Protein AF-A0A090WSJ6-F1 (afdb_monomer_lite)

Foldseek 3Di:
DDDDDKDKDWDFDADPVRHTQWIWIDTVVVVRHTDTDGD

Secondary structure (DSSP, 8-state):
-------EEEEEEE-TTS-EEEEEEEETTTTEEEEEE--

pLDDT: mean 74.53, std 10.33, range [51.94, 88.69]

Sequence (39 aa):
MANIKSKIELNVELDENRVPEKLHWTAQDGGISNAEAKA

Organism: NCBI:txid221126

Radius of gyration: 13.13 Å; chains: 1; bounding box: 26×18×36 Å

Structure (mmCIF, N/CA/C/O backbone):
data_AF-A0A090WSJ6-F1
#
_entry.id   AF-A0A090WSJ6-F1
#
loop_
_atom_site.group_PDB
_atom_site.id
_atom_site.type_symbol
_atom_site.label_atom_id
_atom_site.label_alt_id
_atom_site.label_comp_id
_atom_site.label_asym_id
_atom_site.label_entity_id
_atom_site.label_seq_id
_atom_site.pdbx_PDB_ins_code
_atom_site.Cartn_x
_atom_site.Cartn_y
_atom_site.Cartn_z
_atom_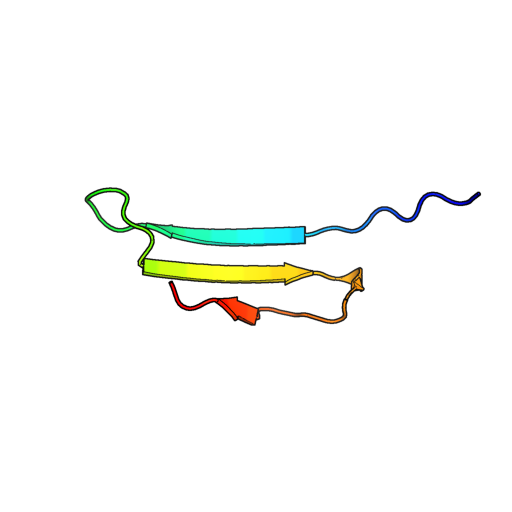site.occupancy
_atom_site.B_iso_or_equiv
_atom_site.auth_seq_id
_atom_site.auth_comp_id
_atom_site.auth_asym_id
_atom_site.auth_atom_id
_atom_site.pdbx_PDB_model_num
ATOM 1 N N . MET A 1 1 ? -7.754 13.156 25.266 1.00 51.94 1 MET A N 1
ATOM 2 C CA . MET A 1 1 ? -7.989 12.466 23.980 1.00 51.94 1 MET A CA 1
ATOM 3 C C . MET A 1 1 ? -6.996 11.325 23.852 1.00 51.94 1 MET A C 1
ATOM 5 O O . MET A 1 1 ? -5.810 11.569 24.033 1.00 51.94 1 MET A O 1
ATOM 9 N N . ALA A 1 2 ? -7.453 10.101 23.590 1.00 63.66 2 ALA A N 1
ATOM 10 C CA . ALA A 1 2 ? -6.549 8.996 23.280 1.00 63.66 2 ALA A CA 1
ATOM 11 C C . ALA A 1 2 ? -5.930 9.236 21.893 1.00 63.66 2 ALA A C 1
ATOM 13 O O . ALA A 1 2 ? -6.655 9.477 20.931 1.00 63.66 2 ALA A O 1
ATOM 14 N N . ASN A 1 3 ? -4.600 9.226 21.799 1.00 67.62 3 ASN A N 1
ATOM 15 C CA . ASN A 1 3 ? -3.905 9.258 20.518 1.00 67.62 3 ASN A CA 1
ATOM 16 C C . ASN A 1 3 ? -3.829 7.819 20.000 1.00 67.62 3 ASN A C 1
ATOM 18 O O . ASN A 1 3 ? -3.190 6.971 20.622 1.00 67.62 3 ASN A O 1
ATOM 22 N N . ILE A 1 4 ? -4.536 7.539 18.911 1.00 75.88 4 ILE A N 1
ATOM 23 C CA . ILE A 1 4 ? -4.503 6.233 18.257 1.00 75.88 4 ILE A CA 1
ATOM 24 C C . ILE A 1 4 ? -3.269 6.241 17.359 1.00 75.88 4 ILE A C 1
ATOM 26 O O . ILE A 1 4 ? -3.129 7.113 16.503 1.00 75.88 4 ILE A O 1
ATOM 30 N N . LYS A 1 5 ? -2.336 5.325 17.615 1.00 70.94 5 LYS A N 1
ATOM 31 C CA . LYS A 1 5 ? -1.137 5.167 16.794 1.00 70.94 5 LYS A CA 1
ATOM 32 C C . LYS A 1 5 ? -1.437 4.140 15.722 1.00 70.94 5 LYS A C 1
ATOM 34 O O . LYS A 1 5 ? -1.598 2.969 16.047 1.00 70.94 5 LYS A O 1
ATOM 39 N N . SER A 1 6 ? -1.466 4.593 14.478 1.00 76.50 6 SER A N 1
ATOM 40 C CA . SER A 1 6 ? -1.667 3.720 13.332 1.00 76.50 6 SER A CA 1
ATOM 41 C C . SER A 1 6 ? -0.340 3.359 12.679 1.00 76.50 6 SER A C 1
ATOM 43 O O . SER A 1 6 ? 0.547 4.210 12.561 1.00 76.50 6 SER A O 1
ATOM 45 N N . LYS A 1 7 ? -0.189 2.098 12.265 1.00 77.31 7 LYS A N 1
ATOM 46 C CA . LYS A 1 7 ? 1.008 1.627 11.555 1.00 77.31 7 LYS A CA 1
ATOM 47 C C . LYS A 1 7 ? 0.694 1.525 10.065 1.00 77.31 7 LYS A C 1
ATOM 49 O O . LYS A 1 7 ? -0.210 0.792 9.664 1.00 77.31 7 LYS A O 1
ATOM 54 N N . ILE A 1 8 ? 1.444 2.274 9.260 1.00 80.94 8 ILE A N 1
ATOM 55 C CA . ILE A 1 8 ? 1.368 2.230 7.799 1.00 80.94 8 ILE A CA 1
ATOM 56 C C . ILE A 1 8 ? 2.720 1.737 7.289 1.00 80.94 8 ILE A C 1
ATOM 58 O O . ILE A 1 8 ? 3.756 2.311 7.621 1.00 80.94 8 ILE A O 1
ATOM 62 N N . GLU A 1 9 ? 2.703 0.661 6.510 1.00 81.44 9 GLU A N 1
ATOM 63 C CA . GLU A 1 9 ? 3.887 0.054 5.899 1.00 81.44 9 GLU A CA 1
ATOM 64 C C . GLU A 1 9 ? 3.784 0.221 4.381 1.00 81.44 9 GLU A C 1
ATOM 66 O O . GLU A 1 9 ? 2.813 -0.230 3.774 1.00 81.44 9 GLU A O 1
ATOM 71 N N . LEU A 1 10 ? 4.762 0.903 3.776 1.00 82.75 10 LEU A N 1
ATOM 72 C CA . LEU A 1 10 ? 4.857 1.103 2.330 1.00 82.75 10 LEU A CA 1
ATOM 73 C C . LEU A 1 10 ? 6.070 0.331 1.811 1.00 82.75 10 LEU A C 1
ATOM 75 O O . LEU A 1 10 ? 7.202 0.637 2.179 1.00 82.75 10 LEU A O 1
ATOM 79 N N . ASN A 1 11 ? 5.825 -0.647 0.948 1.00 84.44 11 ASN A N 1
ATOM 80 C CA . ASN A 1 11 ? 6.843 -1.380 0.213 1.00 84.44 11 ASN A CA 1
ATOM 81 C C . ASN A 1 11 ? 6.860 -0.859 -1.225 1.00 84.44 11 ASN A C 1
ATOM 83 O O . ASN A 1 11 ? 5.853 -0.932 -1.928 1.00 84.44 11 ASN A O 1
ATOM 87 N N . VAL A 1 12 ? 7.998 -0.315 -1.649 1.00 82.44 12 VAL A N 1
ATOM 88 C CA . VAL A 1 12 ? 8.195 0.204 -3.006 1.00 82.44 12 VAL A CA 1
ATOM 89 C C . VAL A 1 12 ? 9.270 -0.640 -3.679 1.00 82.44 12 VAL A C 1
ATOM 91 O O . VAL A 1 12 ? 10.402 -0.689 -3.201 1.00 82.44 12 VAL A O 1
ATOM 94 N N . GLU A 1 13 ? 8.912 -1.307 -4.771 1.00 85.88 13 GLU A N 1
ATOM 95 C CA . GLU A 1 13 ? 9.857 -1.996 -5.648 1.00 85.88 13 GLU A CA 1
ATOM 96 C C . GLU A 1 13 ? 10.393 -0.984 -6.665 1.00 85.88 13 GLU A C 1
ATOM 98 O O . GLU A 1 13 ? 9.617 -0.351 -7.384 1.00 85.88 13 GLU A O 1
ATOM 103 N N . LEU A 1 14 ? 11.714 -0.807 -6.691 1.00 86.81 14 LEU A N 1
ATOM 104 C CA . LEU 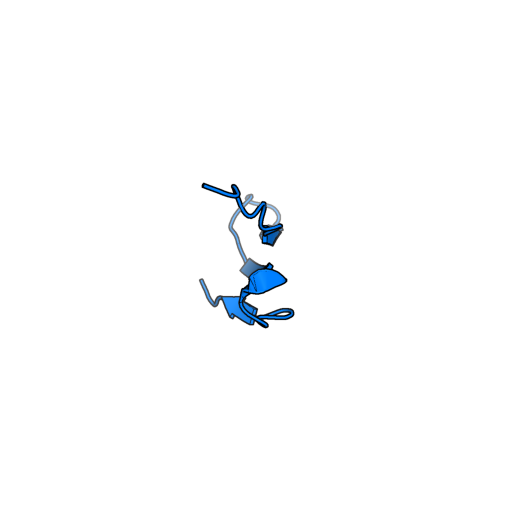A 1 14 ? 12.418 0.086 -7.611 1.00 86.81 14 LEU A CA 1
ATOM 105 C C . LEU A 1 14 ? 13.185 -0.742 -8.650 1.00 86.81 14 LEU A C 1
ATOM 107 O O . LEU A 1 14 ? 13.749 -1.780 -8.300 1.00 86.81 14 LEU A O 1
ATOM 111 N N . ASP A 1 15 ? 13.263 -0.250 -9.884 1.00 86.25 15 ASP A N 1
ATOM 112 C CA . ASP A 1 15 ? 14.112 -0.817 -10.932 1.00 86.25 15 ASP A CA 1
ATOM 113 C C . ASP A 1 15 ? 15.598 -0.421 -10.772 1.00 86.25 15 ASP A C 1
ATOM 115 O O . ASP A 1 15 ? 16.001 0.296 -9.847 1.00 86.25 15 ASP A O 1
ATOM 119 N N . GLU A 1 16 ? 16.437 -0.863 -11.712 1.00 88.12 16 GLU A N 1
ATOM 120 C CA . GLU A 1 16 ? 17.877 -0.566 -11.740 1.00 88.12 16 GLU A CA 1
ATOM 121 C C . GLU A 1 16 ? 18.203 0.938 -11.848 1.00 88.12 16 GLU A C 1
ATOM 123 O O . GLU A 1 16 ? 19.278 1.373 -11.428 1.00 88.12 16 GLU A O 1
ATOM 128 N N . ASN A 1 17 ? 17.270 1.753 -12.348 1.00 88.69 17 ASN A N 1
ATOM 129 C CA . ASN A 1 17 ? 17.388 3.208 -12.455 1.00 88.69 17 ASN A CA 1
ATOM 130 C C . ASN A 1 17 ? 16.765 3.947 -11.258 1.00 88.69 17 ASN A C 1
ATOM 132 O O . ASN A 1 17 ? 16.734 5.180 -11.247 1.00 88.69 17 ASN A O 1
ATOM 136 N N . ARG A 1 18 ? 16.314 3.214 -10.228 1.00 83.25 18 ARG A N 1
ATOM 137 C CA . ARG A 1 18 ? 15.568 3.717 -9.061 1.00 83.25 18 ARG A CA 1
ATOM 138 C C . ARG A 1 18 ? 14.181 4.269 -9.404 1.00 83.25 18 ARG A C 1
ATOM 140 O O . ARG A 1 18 ? 13.663 5.113 -8.670 1.00 83.25 18 ARG A O 1
ATOM 147 N N . VAL A 1 19 ? 13.579 3.810 -10.494 1.00 82.69 19 VAL A N 1
ATOM 148 C CA . VAL A 1 19 ? 12.200 4.134 -10.856 1.00 82.69 19 VAL A CA 1
ATOM 149 C C . VAL A 1 19 ? 11.262 3.164 -10.132 1.00 82.69 19 VAL A C 1
ATOM 151 O O . VAL A 1 19 ? 11.473 1.955 -10.206 1.00 82.69 19 VAL A O 1
ATOM 154 N N . PRO A 1 20 ? 10.238 3.655 -9.414 1.00 79.94 20 PRO A N 1
ATOM 155 C CA . PRO A 1 20 ? 9.238 2.795 -8.790 1.00 79.94 20 PRO A CA 1
ATOM 156 C C . PRO A 1 20 ? 8.429 2.026 -9.834 1.00 79.94 20 PRO A C 1
ATOM 158 O O . PRO A 1 20 ? 7.738 2.641 -10.643 1.00 79.94 20 PRO A O 1
ATOM 161 N N . GLU A 1 21 ? 8.479 0.696 -9.789 1.00 82.06 21 GLU A N 1
ATOM 162 C CA . GLU A 1 21 ? 7.654 -0.165 -10.644 1.00 82.06 21 GLU A CA 1
ATOM 163 C C . GLU A 1 21 ? 6.375 -0.606 -9.936 1.00 82.06 21 GLU A C 1
ATOM 165 O O . GLU A 1 21 ? 5.294 -0.579 -10.527 1.00 82.06 21 GLU A O 1
ATOM 170 N N . LYS A 1 22 ? 6.479 -1.006 -8.662 1.00 80.25 22 LYS A N 1
ATOM 171 C CA . LYS A 1 22 ? 5.327 -1.461 -7.875 1.00 80.25 22 LYS A CA 1
ATOM 172 C C . LYS A 1 22 ? 5.311 -0.819 -6.505 1.00 80.25 22 LYS A C 1
ATOM 174 O O . LYS A 1 22 ? 6.330 -0.765 -5.817 1.00 80.25 22 LYS A O 1
ATOM 179 N N . LEU A 1 23 ? 4.134 -0.363 -6.092 1.00 83.81 23 LEU A N 1
ATOM 180 C CA . LEU A 1 23 ? 3.904 0.159 -4.756 1.00 83.81 23 LEU A CA 1
ATOM 181 C C . LEU A 1 23 ? 2.848 -0.697 -4.067 1.00 83.81 23 LEU A C 1
ATOM 183 O O . LEU A 1 23 ? 1.718 -0.828 -4.530 1.00 83.81 23 LEU A O 1
ATOM 187 N N . HIS A 1 24 ? 3.219 -1.240 -2.918 1.00 81.50 24 HIS A N 1
ATOM 188 C CA . HIS A 1 24 ? 2.323 -1.950 -2.023 1.00 81.50 24 HIS A CA 1
ATOM 189 C C . HIS A 1 24 ? 2.242 -1.171 -0.724 1.00 81.50 24 HIS A C 1
ATOM 191 O O .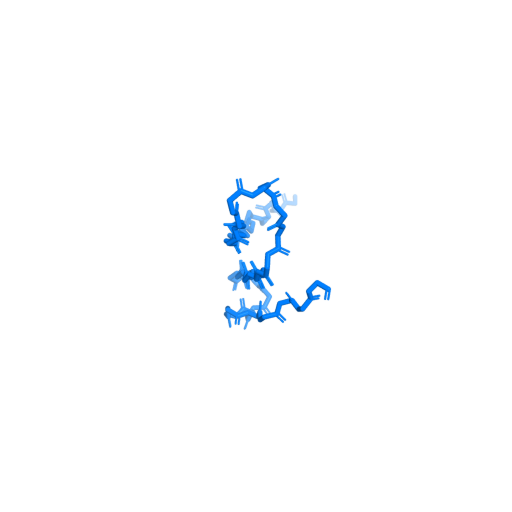 HIS A 1 24 ? 3.264 -0.885 -0.101 1.00 81.50 24 HIS A O 1
ATOM 197 N N . TRP A 1 25 ? 1.036 -0.840 -0.282 1.00 81.19 25 TRP A N 1
ATOM 198 C CA . TRP A 1 25 ? 0.853 -0.219 1.022 1.00 81.19 25 TRP A CA 1
ATOM 199 C C . TRP A 1 25 ? -0.131 -1.012 1.866 1.00 81.19 25 TRP A C 1
ATOM 201 O O . TRP A 1 25 ? -1.102 -1.598 1.386 1.00 81.19 25 TRP A O 1
ATOM 211 N N . THR A 1 26 ? 0.168 -1.066 3.155 1.00 78.25 26 THR A N 1
ATOM 212 C CA . THR A 1 26 ? -0.631 -1.759 4.155 1.00 78.25 26 THR A CA 1
ATOM 213 C C . THR A 1 26 ? -0.909 -0.788 5.289 1.00 78.25 26 THR A C 1
ATOM 215 O O . THR A 1 26 ? 0.017 -0.230 5.876 1.00 78.25 26 THR A O 1
ATOM 218 N N . ALA A 1 27 ? -2.186 -0.573 5.588 1.00 81.38 27 ALA A N 1
ATOM 219 C CA . ALA A 1 27 ? -2.650 0.234 6.705 1.00 81.38 27 ALA A CA 1
ATOM 220 C C . ALA A 1 27 ? -3.533 -0.633 7.604 1.00 81.38 27 ALA A C 1
ATOM 222 O O . ALA A 1 27 ? -4.678 -0.952 7.270 1.00 81.38 27 ALA A O 1
ATOM 223 N N . GLN A 1 28 ? -2.983 -1.005 8.759 1.00 71.75 28 GLN A N 1
ATOM 224 C CA . GLN A 1 28 ? -3.609 -1.958 9.674 1.00 71.75 28 GLN A CA 1
ATOM 225 C C . GLN A 1 28 ? -4.911 -1.400 10.279 1.00 71.75 28 GLN A C 1
ATOM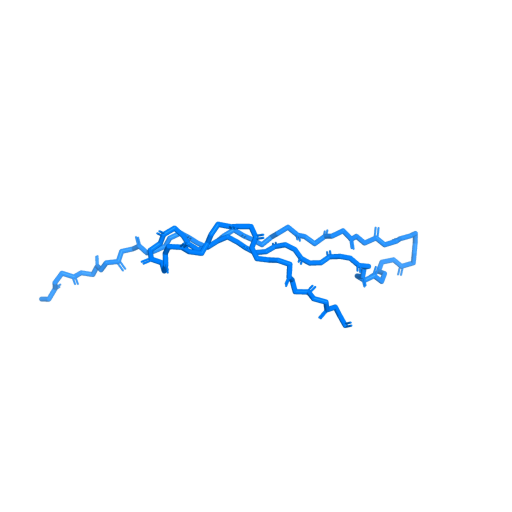 227 O O . GLN A 1 28 ? -5.901 -2.117 10.388 1.00 71.75 28 GLN A O 1
ATOM 232 N N . ASP A 1 29 ? -4.943 -0.099 10.576 1.00 69.50 29 ASP A N 1
ATOM 233 C CA . ASP A 1 29 ? -6.103 0.599 11.147 1.00 69.50 29 ASP A CA 1
ATOM 234 C C . ASP A 1 29 ? -7.244 0.840 10.153 1.00 69.50 29 ASP A C 1
ATOM 236 O O . ASP A 1 29 ? -8.401 0.949 10.550 1.00 69.50 29 ASP A O 1
ATOM 240 N N . GLY A 1 30 ? -6.932 0.924 8.858 1.00 63.59 30 GLY A N 1
ATOM 241 C CA . GLY A 1 30 ? -7.932 1.101 7.803 1.00 63.59 30 GLY A CA 1
ATOM 242 C C . GL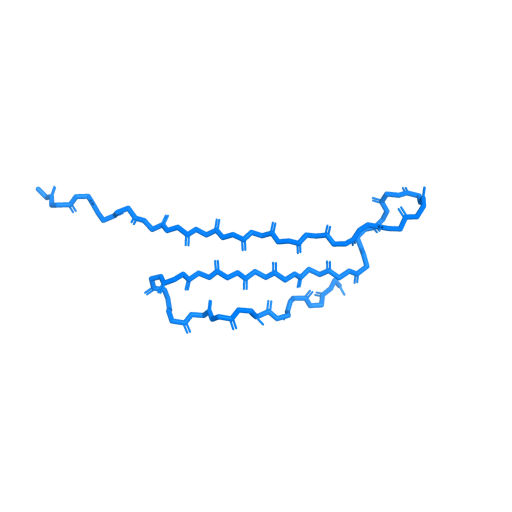Y A 1 30 ? -8.545 -0.213 7.317 1.00 63.59 30 GLY A C 1
ATOM 243 O O . GLY A 1 30 ? -9.403 -0.187 6.441 1.00 63.59 30 GLY A O 1
ATOM 244 N N . GLY A 1 31 ? -8.074 -1.359 7.826 1.00 65.38 31 GLY A N 1
ATOM 245 C CA . GLY A 1 31 ? -8.406 -2.678 7.280 1.00 65.38 31 GLY A CA 1
ATOM 246 C C . GLY A 1 31 ? -7.831 -2.919 5.879 1.00 65.38 31 GLY A C 1
ATOM 247 O O . GLY A 1 31 ? -8.243 -3.857 5.200 1.00 65.38 31 GLY A O 1
ATOM 248 N N . ILE A 1 32 ? -6.885 -2.087 5.432 1.00 65.38 32 ILE A N 1
ATOM 249 C CA . ILE A 1 32 ? -6.303 -2.164 4.094 1.00 65.38 32 ILE A CA 1
ATOM 250 C C . ILE A 1 32 ? -5.029 -2.991 4.188 1.00 65.38 32 ILE A C 1
ATOM 252 O O . ILE A 1 32 ? -3.975 -2.514 4.603 1.00 65.38 32 ILE A O 1
ATOM 256 N N . SER A 1 33 ? -5.148 -4.262 3.821 1.00 60.38 33 SER A N 1
ATOM 257 C CA . SER A 1 33 ? -4.014 -5.175 3.717 1.00 60.38 33 SER A CA 1
ATOM 258 C C . SER A 1 33 ? -3.563 -5.255 2.269 1.00 60.38 33 SER A C 1
ATOM 260 O O . SER A 1 33 ? -4.329 -5.712 1.426 1.00 60.38 33 SER A O 1
ATOM 262 N N . ASN A 1 34 ? -2.319 -4.851 2.002 1.00 62.53 34 ASN A N 1
ATOM 263 C CA . ASN A 1 34 ? -1.656 -5.079 0.720 1.00 62.53 34 ASN A CA 1
ATOM 264 C C . ASN A 1 34 ? -2.396 -4.479 -0.491 1.00 62.53 34 ASN A C 1
ATOM 266 O O . ASN A 1 34 ? -2.598 -5.145 -1.505 1.00 62.53 34 ASN A O 1
ATOM 270 N N . ALA A 1 35 ? -2.826 -3.222 -0.377 1.00 69.56 35 ALA A N 1
ATOM 271 C CA . ALA A 1 35 ? -3.375 -2.520 -1.524 1.00 69.56 35 ALA A CA 1
ATOM 272 C C . ALA A 1 35 ? -2.245 -2.219 -2.516 1.00 69.56 35 ALA A C 1
ATOM 274 O O . ALA A 1 35 ? -1.285 -1.512 -2.194 1.00 69.56 35 ALA A O 1
ATOM 275 N N . GLU A 1 36 ? -2.374 -2.764 -3.725 1.00 65.06 36 GLU A N 1
ATOM 276 C CA . GLU A 1 36 ? -1.575 -2.347 -4.872 1.00 65.06 36 GLU A CA 1
ATOM 277 C C . GLU A 1 36 ? -1.935 -0.902 -5.212 1.00 65.06 36 GLU A C 1
ATOM 279 O O . GLU A 1 36 ? -3.084 -0.581 -5.523 1.00 65.06 36 GLU A O 1
ATOM 284 N N . ALA A 1 37 ? -0.943 -0.023 -5.165 1.00 59.66 37 ALA A N 1
ATOM 285 C CA . ALA A 1 37 ? -1.016 1.257 -5.833 1.00 59.66 37 ALA A CA 1
ATOM 286 C C . ALA A 1 37 ? -0.222 1.124 -7.131 1.00 59.66 37 ALA A C 1
ATOM 288 O O . ALA A 1 37 ? 0.999 0.959 -7.127 1.00 59.66 37 ALA A O 1
ATOM 289 N N . LYS A 1 38 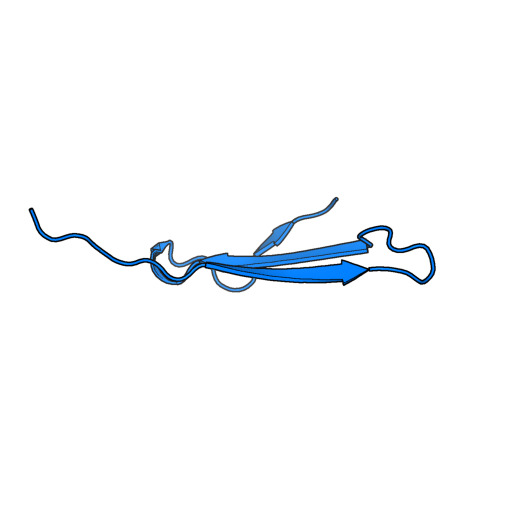? -0.936 1.170 -8.253 1.00 54.72 38 LYS A N 1
ATOM 290 C CA . LYS A 1 38 ? -0.301 1.363 -9.553 1.00 54.72 38 LYS A CA 1
ATOM 291 C C . LYS A 1 38 ? 0.322 2.760 -9.585 1.00 54.72 38 LYS A C 1
ATOM 293 O O . LYS A 1 38 ? -0.356 3.719 -9.210 1.00 54.72 38 LYS A O 1
ATOM 298 N N . ALA A 1 39 ? 1.585 2.834 -10.001 1.00 53.38 39 ALA A N 1
ATOM 299 C CA . ALA A 1 39 ? 2.223 4.081 -10.412 1.00 53.38 39 ALA A CA 1
ATOM 300 C C . ALA A 1 39 ? 1.550 4.637 -11.677 1.00 53.38 39 ALA A C 1
ATOM 302 O O . ALA A 1 39 ? 1.121 3.817 -12.527 1.00 53.38 39 ALA A O 1
#